Protein AF-A0A8E4IP42-F1 (afdb_monomer_lite)

InterPro domains:
  IPR057522 DNA utilization protein HofO, C-terminal domain [PF25319] (81-148)

Structure (mmCIF, N/CA/C/O backbone):
data_AF-A0A8E4IP42-F1
#
_entry.id   AF-A0A8E4IP42-F1
#
loop_
_atom_site.group_PDB
_atom_site.id
_atom_site.type_symbol
_atom_site.label_atom_id
_atom_site.label_alt_id
_atom_site.label_comp_id
_atom_site.label_asym_id
_atom_site.label_entity_id
_atom_site.label_seq_id
_atom_site.pdbx_PDB_ins_code
_atom_site.Cartn_x
_atom_site.Cartn_y
_atom_site.Cartn_z
_atom_site.occupancy
_atom_site.B_iso_or_equiv
_atom_site.auth_seq_id
_atom_site.auth_comp_id
_atom_site.auth_asym_id
_atom_site.auth_atom_id
_atom_site.pdbx_PDB_model_num
ATOM 1 N N . MET A 1 1 ? 41.359 7.178 -61.984 1.00 51.41 1 MET A N 1
ATOM 2 C CA . MET A 1 1 ? 40.743 7.474 -60.673 1.00 51.41 1 MET A CA 1
ATOM 3 C C . MET A 1 1 ? 39.698 6.417 -60.272 1.00 51.41 1 MET A C 1
ATOM 5 O O . MET A 1 1 ? 38.736 6.773 -59.618 1.00 51.41 1 MET A O 1
ATOM 9 N N . ASN A 1 2 ? 39.899 5.125 -60.607 1.00 53.94 2 ASN A N 1
ATOM 10 C CA . ASN A 1 2 ? 38.923 4.037 -60.367 1.00 53.94 2 ASN A CA 1
ATOM 11 C C . ASN A 1 2 ? 39.569 2.754 -59.786 1.00 53.94 2 ASN A C 1
ATOM 13 O O . ASN A 1 2 ? 38.955 1.694 -59.794 1.00 53.94 2 ASN A O 1
ATOM 17 N N . THR A 1 3 ? 40.804 2.820 -59.277 1.00 61.62 3 THR A N 1
ATOM 18 C CA . THR A 1 3 ? 41.552 1.634 -58.804 1.00 61.62 3 THR A CA 1
ATOM 19 C C . THR A 1 3 ? 40.900 0.956 -57.596 1.00 61.62 3 THR A C 1
ATOM 21 O O . THR A 1 3 ? 40.967 -0.261 -57.455 1.00 61.62 3 THR A O 1
ATOM 24 N N . PHE A 1 4 ? 40.196 1.724 -56.762 1.00 64.56 4 PHE A N 1
ATOM 25 C CA . PHE A 1 4 ? 39.385 1.192 -55.666 1.00 64.56 4 PHE A CA 1
ATOM 26 C C . PHE A 1 4 ? 38.174 0.389 -56.155 1.00 64.56 4 PHE A C 1
ATOM 28 O O . PHE A 1 4 ? 37.806 -0.596 -55.523 1.00 64.56 4 PHE A O 1
ATOM 35 N N . PHE A 1 5 ? 37.576 0.775 -57.285 1.00 62.59 5 PHE A N 1
ATOM 36 C CA . PHE A 1 5 ? 36.414 0.090 -57.854 1.00 62.59 5 PHE A CA 1
ATOM 37 C C . PHE A 1 5 ? 36.811 -1.260 -58.465 1.00 62.59 5 PHE A C 1
ATOM 39 O O . PHE A 1 5 ? 36.120 -2.257 -58.256 1.00 62.59 5 PHE A O 1
ATOM 46 N N . ASP A 1 6 ? 37.968 -1.316 -59.131 1.00 65.56 6 ASP A N 1
ATOM 47 C CA . ASP A 1 6 ? 38.537 -2.566 -59.648 1.00 65.56 6 ASP A CA 1
ATOM 48 C C . ASP A 1 6 ? 38.966 -3.514 -58.524 1.00 65.56 6 ASP A C 1
ATOM 50 O O . ASP A 1 6 ? 38.657 -4.704 -58.570 1.00 65.56 6 ASP A O 1
ATOM 54 N N . PHE A 1 7 ? 39.588 -2.999 -57.458 1.00 64.31 7 PHE A N 1
ATOM 55 C CA . PHE A 1 7 ? 39.927 -3.805 -56.280 1.00 64.31 7 PHE A CA 1
ATOM 56 C C . PHE A 1 7 ? 38.669 -4.342 -55.575 1.00 64.31 7 PHE A C 1
ATOM 58 O O . PHE A 1 7 ? 38.626 -5.489 -55.124 1.00 64.31 7 PHE A O 1
ATOM 65 N N . TRP A 1 8 ? 37.599 -3.544 -55.546 1.00 62.12 8 TRP A N 1
ATOM 66 C CA . TRP A 1 8 ? 36.296 -3.951 -55.025 1.00 62.12 8 TRP A CA 1
ATOM 67 C C . TRP A 1 8 ? 35.614 -5.010 -55.900 1.00 62.12 8 TRP A C 1
ATOM 69 O O . TRP A 1 8 ? 34.909 -5.870 -55.369 1.00 62.12 8 TRP A O 1
ATOM 79 N N . CYS A 1 9 ? 35.801 -4.974 -57.225 1.00 62.56 9 CYS A N 1
ATOM 80 C CA . CYS A 1 9 ? 35.327 -5.980 -58.189 1.00 62.56 9 CYS A CA 1
ATOM 81 C C . CYS A 1 9 ? 36.140 -7.274 -58.207 1.00 62.56 9 CYS A C 1
ATOM 83 O O . CYS A 1 9 ? 35.552 -8.333 -58.410 1.00 62.56 9 CYS A O 1
ATOM 85 N N . ALA A 1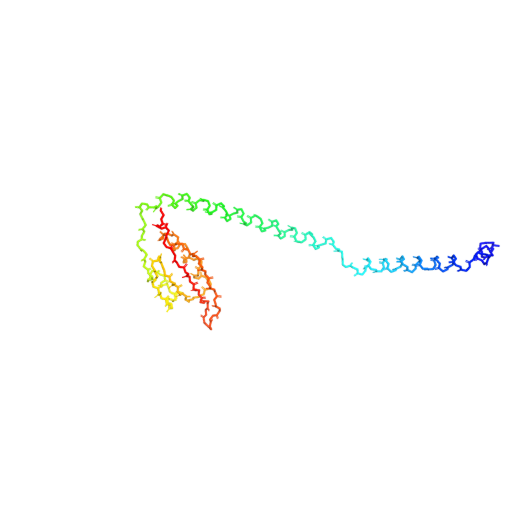 10 ? 37.434 -7.213 -57.902 1.00 66.12 10 ALA A N 1
ATOM 86 C CA . ALA A 1 10 ? 38.273 -8.392 -57.705 1.00 66.12 10 ALA A CA 1
ATOM 87 C C . ALA A 1 10 ? 38.044 -9.075 -56.339 1.00 66.12 10 ALA A C 1
ATOM 89 O O . ALA A 1 10 ? 38.333 -10.260 -56.170 1.00 66.12 10 ALA A O 1
ATOM 90 N N . THR A 1 11 ? 37.516 -8.343 -55.354 1.00 63.50 11 THR A N 1
ATOM 91 C CA . THR A 1 11 ? 37.279 -8.855 -53.999 1.00 63.50 11 THR A CA 1
ATOM 92 C C . THR A 1 11 ? 36.043 -9.761 -53.944 1.00 63.50 11 THR A C 1
ATOM 94 O O . THR A 1 11 ? 34.956 -9.401 -54.395 1.00 63.50 11 THR A O 1
ATOM 97 N N . SER A 1 12 ? 36.224 -10.955 -53.364 1.00 71.56 12 SER A N 1
ATOM 98 C CA . SER A 1 12 ? 35.259 -12.063 -53.381 1.00 71.56 12 SER A CA 1
ATOM 99 C C . SER A 1 12 ? 33.815 -11.668 -52.993 1.00 71.56 12 SER A C 1
ATOM 101 O O . SER A 1 12 ? 33.607 -10.896 -52.050 1.00 71.56 12 SER A O 1
ATOM 103 N N . PRO A 1 13 ? 32.786 -12.248 -53.646 1.00 75.19 13 PRO A N 1
ATOM 104 C CA . PRO A 1 13 ? 31.375 -11.890 -53.441 1.00 75.19 13 PRO A CA 1
ATOM 105 C C . PRO A 1 13 ? 30.888 -12.082 -51.996 1.00 75.19 13 PRO A C 1
ATOM 107 O O . PRO A 1 13 ? 29.965 -11.401 -51.554 1.00 75.19 13 PRO A O 1
ATOM 110 N N . ARG A 1 14 ? 31.543 -12.959 -51.226 1.00 76.94 14 ARG A N 1
ATOM 111 C CA . ARG A 1 14 ? 31.246 -13.190 -49.804 1.00 76.94 14 ARG A CA 1
ATOM 112 C C . ARG A 1 14 ? 31.577 -11.974 -48.938 1.00 76.94 14 ARG A C 1
ATOM 114 O O . ARG A 1 14 ? 30.813 -11.656 -48.035 1.00 76.94 14 ARG A O 1
ATOM 121 N N . LEU A 1 15 ? 32.665 -11.261 -49.236 1.00 79.75 15 LEU A N 1
ATOM 122 C CA . LEU A 1 15 ? 33.070 -10.084 -48.462 1.00 79.75 15 LEU A CA 1
ATOM 123 C C . LEU A 1 15 ? 32.079 -8.926 -48.639 1.00 79.75 15 LEU A C 1
ATOM 125 O O . LEU A 1 15 ? 31.772 -8.214 -47.688 1.00 79.75 15 LEU A O 1
ATOM 129 N N . ARG A 1 16 ? 31.517 -8.790 -49.845 1.00 80.88 16 ARG A N 1
ATOM 130 C CA . ARG A 1 16 ? 30.474 -7.802 -50.151 1.00 80.88 16 ARG A CA 1
ATOM 131 C C . ARG A 1 16 ? 29.200 -8.062 -49.358 1.00 80.88 16 ARG A C 1
ATOM 133 O O . ARG A 1 16 ? 28.640 -7.125 -48.801 1.00 80.88 16 ARG A O 1
ATOM 140 N N . LEU A 1 17 ? 28.779 -9.325 -49.271 1.00 85.31 17 LEU A N 1
ATOM 141 C CA . LEU A 1 17 ? 27.617 -9.719 -48.471 1.00 85.31 17 LEU A CA 1
ATOM 142 C C . LEU A 1 17 ? 27.839 -9.444 -46.979 1.00 85.31 17 LEU A C 1
ATOM 144 O O . LEU A 1 17 ? 26.930 -8.951 -46.319 1.00 85.31 17 LEU A O 1
ATOM 148 N N . ILE A 1 18 ? 29.048 -9.691 -46.462 1.00 87.81 18 ILE A N 1
ATOM 149 C CA . ILE A 1 18 ? 29.401 -9.391 -45.065 1.00 87.81 18 ILE A CA 1
ATOM 150 C C . ILE A 1 18 ? 29.390 -7.878 -44.809 1.00 87.81 18 ILE A C 1
ATOM 152 O O . ILE A 1 18 ? 28.775 -7.434 -43.843 1.00 87.81 18 ILE A O 1
ATOM 156 N N . CYS A 1 19 ? 30.015 -7.076 -45.679 1.00 87.56 19 CYS A N 1
ATOM 157 C CA . CYS A 1 19 ? 30.003 -5.614 -45.564 1.00 87.56 19 CYS A CA 1
ATOM 158 C C . CYS A 1 19 ? 28.581 -5.050 -45.632 1.00 87.56 19 CYS A C 1
ATOM 160 O O . CYS A 1 19 ? 28.223 -4.185 -44.837 1.00 87.56 19 CYS A O 1
ATOM 162 N N . TRP A 1 20 ? 27.766 -5.557 -46.557 1.00 92.25 20 TRP A N 1
ATOM 163 C CA . TRP A 1 20 ? 26.377 -5.140 -46.697 1.00 92.25 20 TRP A CA 1
ATOM 164 C C . TRP A 1 20 ? 25.551 -5.526 -45.465 1.00 92.25 20 TRP A C 1
ATOM 166 O O . TRP A 1 20 ? 24.848 -4.685 -44.912 1.00 92.25 20 TRP A O 1
ATOM 176 N N . GLY A 1 21 ? 25.710 -6.755 -44.965 1.00 94.12 21 GLY A N 1
ATOM 177 C CA . GLY A 1 21 ? 25.061 -7.220 -43.740 1.00 94.12 21 GLY A CA 1
ATOM 178 C C . GLY A 1 21 ? 25.447 -6.394 -42.511 1.00 94.12 21 GLY A C 1
ATOM 179 O O . GLY A 1 21 ? 24.570 -5.971 -41.765 1.00 94.12 21 GLY A O 1
ATOM 180 N N . LEU A 1 22 ? 26.737 -6.090 -42.331 1.00 93.88 22 LEU A N 1
ATOM 181 C CA . LEU A 1 22 ? 27.213 -5.211 -41.256 1.00 93.88 22 LEU A CA 1
ATOM 182 C C . LEU A 1 22 ? 26.594 -3.816 -41.343 1.00 93.88 22 LEU A C 1
ATOM 184 O O . LEU A 1 22 ? 26.188 -3.261 -40.324 1.00 93.88 22 LEU A O 1
ATOM 188 N N . TRP A 1 23 ? 26.489 -3.262 -42.551 1.00 94.44 23 TRP A N 1
ATOM 189 C CA . TRP A 1 23 ? 25.904 -1.942 -42.760 1.00 94.44 23 TRP A CA 1
ATOM 190 C C . TRP A 1 23 ? 24.404 -1.924 -42.438 1.00 94.44 23 TRP A C 1
ATOM 192 O O . TRP A 1 23 ? 23.929 -1.016 -41.758 1.00 94.44 23 TRP A O 1
ATOM 202 N N . VAL A 1 24 ? 23.671 -2.970 -42.833 1.00 94.88 24 VAL A N 1
ATOM 203 C CA . VAL A 1 24 ? 22.255 -3.150 -42.476 1.00 94.88 24 VAL A CA 1
ATOM 204 C C . VAL A 1 24 ? 22.086 -3.294 -40.961 1.00 94.88 24 VAL A C 1
ATOM 206 O O . VAL A 1 24 ? 21.239 -2.620 -40.383 1.00 94.88 24 VAL A O 1
ATOM 209 N N . ILE A 1 25 ? 22.914 -4.105 -40.294 1.00 95.00 25 ILE A N 1
ATOM 210 C CA . ILE A 1 25 ? 22.875 -4.269 -38.831 1.00 95.00 25 ILE A CA 1
ATOM 211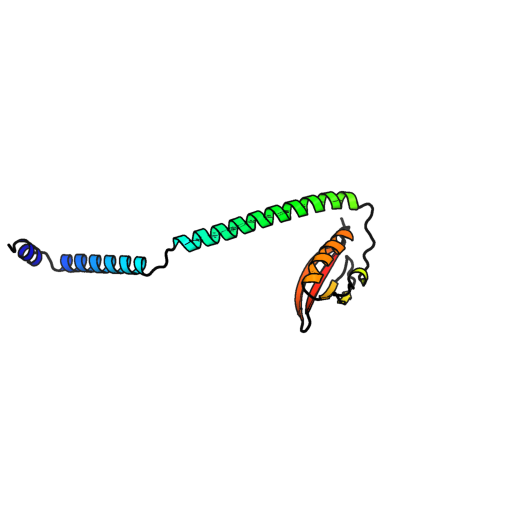 C C . ILE A 1 25 ? 23.147 -2.934 -38.128 1.00 95.00 25 ILE A C 1
ATOM 213 O O . ILE A 1 25 ? 22.429 -2.585 -37.191 1.00 95.00 25 ILE A O 1
ATOM 217 N N . ALA A 1 26 ? 24.135 -2.166 -38.593 1.00 95.00 26 ALA A N 1
ATOM 218 C CA . ALA A 1 26 ? 24.455 -0.854 -38.039 1.00 95.00 26 ALA A CA 1
ATOM 219 C C . ALA A 1 26 ? 23.281 0.128 -38.185 1.00 95.00 26 ALA A C 1
ATOM 221 O O . ALA A 1 26 ? 22.911 0.788 -37.214 1.00 95.00 26 ALA A O 1
ATOM 222 N N . LEU A 1 27 ? 22.642 0.179 -39.358 1.00 94.06 27 LEU A N 1
ATOM 223 C CA . LEU A 1 27 ? 21.456 1.010 -39.579 1.00 94.06 27 LEU A CA 1
ATOM 224 C C . LEU A 1 27 ? 20.264 0.576 -38.728 1.00 94.06 27 LEU A C 1
ATOM 226 O O . LEU A 1 27 ? 19.571 1.426 -38.173 1.00 94.06 27 LEU A O 1
ATOM 230 N N . CYS A 1 28 ? 20.031 -0.730 -38.591 1.00 92.94 28 CYS A N 1
ATOM 231 C CA . CYS A 1 28 ? 18.993 -1.258 -37.712 1.00 92.94 28 CYS A CA 1
ATOM 232 C C . CYS A 1 28 ? 19.268 -0.924 -36.240 1.00 92.94 28 CYS A C 1
ATOM 234 O O . CYS A 1 28 ? 18.340 -0.602 -35.502 1.00 92.94 28 CYS A O 1
ATOM 236 N N . GLY A 1 29 ? 20.528 -0.975 -35.804 1.00 91.00 29 GLY A N 1
ATOM 237 C CA . GLY A 1 29 ? 20.924 -0.565 -34.459 1.00 91.00 29 GLY A CA 1
ATOM 238 C C . GLY A 1 29 ? 20.668 0.923 -34.221 1.00 91.00 29 GLY A C 1
ATOM 239 O O . GLY A 1 29 ? 20.022 1.289 -33.243 1.00 91.00 29 GLY A O 1
ATOM 240 N N . LEU A 1 30 ? 21.103 1.779 -35.147 1.00 90.25 30 LEU A N 1
ATOM 241 C CA . LEU A 1 30 ? 20.902 3.227 -35.053 1.00 90.25 30 LEU A CA 1
ATOM 242 C C . LEU A 1 30 ? 19.423 3.619 -35.097 1.00 90.25 30 LEU A C 1
ATOM 244 O O . LEU A 1 30 ? 19.004 4.476 -34.325 1.00 90.25 30 LEU A O 1
ATOM 248 N N . SER A 1 31 ? 18.616 2.978 -35.945 1.00 88.19 31 SER A N 1
ATOM 249 C CA . SER A 1 31 ? 17.177 3.251 -36.005 1.00 88.19 31 SER A CA 1
ATOM 250 C C . SER A 1 31 ? 16.459 2.818 -34.730 1.00 88.19 31 SER A C 1
ATOM 252 O O . SER A 1 31 ? 15.602 3.547 -34.239 1.00 88.19 31 SER A O 1
ATOM 254 N N . ARG A 1 32 ? 16.849 1.680 -34.137 1.00 84.50 32 ARG A N 1
ATOM 255 C CA . ARG A 1 32 ? 16.355 1.243 -32.823 1.00 84.50 32 ARG A CA 1
ATOM 256 C C . ARG A 1 32 ? 16.690 2.254 -31.732 1.00 84.50 32 ARG A C 1
ATOM 258 O O . ARG A 1 32 ? 15.815 2.543 -30.929 1.00 84.50 32 ARG A O 1
ATOM 265 N N . ILE A 1 33 ? 17.908 2.795 -31.721 1.00 82.50 33 ILE A N 1
ATOM 266 C CA . ILE A 1 33 ? 18.352 3.785 -30.727 1.00 82.50 33 ILE A CA 1
ATOM 267 C C . ILE A 1 33 ? 17.627 5.125 -30.920 1.00 82.50 33 ILE A C 1
ATOM 269 O O . ILE A 1 33 ? 17.189 5.729 -29.947 1.00 82.50 33 ILE A O 1
ATOM 273 N N . ALA A 1 34 ? 17.451 5.572 -32.166 1.00 80.38 34 ALA A N 1
ATOM 274 C CA . ALA A 1 34 ? 16.765 6.825 -32.483 1.00 80.38 34 ALA A CA 1
ATOM 275 C C . ALA A 1 34 ? 15.249 6.771 -32.221 1.00 80.38 34 ALA A C 1
ATOM 277 O O . ALA A 1 34 ? 14.649 7.793 -31.897 1.00 80.38 34 ALA A O 1
ATOM 278 N N . LEU A 1 35 ? 14.629 5.594 -32.375 1.00 79.56 35 LEU A N 1
ATOM 279 C CA . LEU A 1 35 ? 13.195 5.393 -32.154 1.00 79.56 35 LEU A CA 1
ATOM 280 C C . LEU A 1 35 ? 12.870 4.919 -30.727 1.00 79.56 35 LEU A C 1
ATOM 282 O O . LEU A 1 35 ? 11.716 4.994 -30.307 1.00 79.56 35 LEU A O 1
ATOM 286 N N . SER A 1 36 ? 13.858 4.429 -29.970 1.00 68.31 36 SER A N 1
ATOM 287 C CA . SER A 1 36 ? 13.666 4.124 -28.554 1.00 68.31 36 SER A CA 1
ATOM 288 C C . SER A 1 36 ? 13.565 5.422 -27.753 1.00 68.31 36 SER A C 1
ATOM 290 O O . SER A 1 36 ? 14.449 6.272 -27.879 1.00 68.31 36 SER A O 1
ATOM 292 N N . PRO A 1 37 ? 12.538 5.590 -26.900 1.00 64.88 37 PRO A N 1
ATOM 293 C CA . PRO A 1 37 ? 12.524 6.698 -25.958 1.00 64.88 37 PRO A CA 1
ATOM 294 C C . PRO A 1 37 ? 13.775 6.608 -25.068 1.00 64.88 37 PRO A C 1
ATOM 296 O O . PRO A 1 37 ? 14.204 5.493 -24.753 1.00 64.88 37 PRO A O 1
ATOM 299 N N . PRO A 1 38 ? 14.367 7.742 -24.651 1.00 63.88 38 PRO A N 1
ATOM 300 C CA . PRO A 1 38 ? 15.545 7.739 -23.792 1.00 63.88 38 PRO A CA 1
ATOM 301 C C . PRO A 1 38 ? 15.250 6.929 -22.524 1.00 63.88 38 PRO A C 1
ATOM 303 O O . PRO A 1 38 ? 14.471 7.336 -21.661 1.00 63.88 38 PRO A O 1
ATOM 306 N N . VAL A 1 39 ? 15.862 5.745 -22.436 1.00 63.47 39 VAL A N 1
ATOM 307 C CA . VAL A 1 39 ? 15.678 4.766 -21.349 1.00 63.47 39 VAL A CA 1
ATOM 308 C C . VAL A 1 39 ? 16.172 5.292 -19.990 1.00 63.47 39 VAL A C 1
ATOM 310 O O . VAL A 1 39 ? 15.865 4.714 -18.948 1.00 63.47 39 VAL A O 1
ATOM 313 N N . GLU A 1 40 ? 16.890 6.417 -19.990 1.00 61.16 40 GLU A N 1
ATOM 314 C CA . GLU A 1 40 ? 17.378 7.129 -18.804 1.00 61.16 40 GLU A CA 1
ATOM 315 C C . GLU A 1 40 ? 16.240 7.613 -17.889 1.00 61.16 40 GLU A C 1
ATOM 317 O O . GLU A 1 40 ? 16.332 7.493 -16.669 1.00 61.16 40 GLU A O 1
ATOM 322 N N . ASN A 1 41 ? 15.093 8.016 -18.445 1.00 62.66 41 ASN A N 1
ATOM 323 C CA . ASN A 1 41 ? 14.014 8.597 -17.638 1.00 62.66 41 ASN A CA 1
ATOM 324 C C . ASN A 1 41 ? 13.268 7.574 -16.766 1.00 62.66 41 ASN A C 1
ATOM 326 O O . ASN A 1 41 ? 12.730 7.935 -15.722 1.00 62.66 41 ASN A O 1
ATOM 330 N N . GLY A 1 42 ? 13.210 6.302 -17.172 1.00 67.00 42 GLY A N 1
ATOM 331 C CA . GLY A 1 42 ? 12.435 5.280 -16.458 1.00 67.00 42 GLY A CA 1
ATOM 332 C C . GLY A 1 42 ? 13.073 4.873 -15.130 1.00 67.00 42 GLY A C 1
ATOM 333 O O . GLY A 1 42 ? 12.387 4.793 -14.111 1.00 67.00 42 GLY A O 1
ATOM 334 N N . ARG A 1 43 ? 14.395 4.665 -15.128 1.00 67.00 43 ARG A N 1
ATOM 335 C CA . ARG A 1 43 ? 15.149 4.284 -13.922 1.00 67.00 43 ARG A CA 1
ATOM 336 C C . ARG A 1 43 ? 15.235 5.439 -12.930 1.00 67.00 43 ARG A C 1
ATOM 338 O O . ARG A 1 43 ? 15.070 5.218 -11.733 1.00 67.00 43 ARG A O 1
ATOM 345 N N . ASP A 1 44 ? 15.401 6.659 -13.430 1.00 73.88 44 ASP A N 1
ATOM 346 C CA . ASP A 1 44 ? 15.441 7.861 -12.599 1.00 73.88 44 ASP A CA 1
ATOM 347 C C . ASP A 1 44 ? 14.062 8.225 -12.038 1.00 73.88 44 ASP A C 1
ATOM 349 O O . ASP A 1 44 ? 13.945 8.648 -10.889 1.00 73.88 44 ASP A O 1
ATOM 353 N N . ALA A 1 45 ? 12.985 8.016 -12.800 1.00 79.56 45 ALA A N 1
ATOM 354 C CA . ALA A 1 45 ? 11.629 8.183 -12.284 1.00 79.56 45 ALA A CA 1
ATOM 355 C C . ALA A 1 45 ? 11.307 7.139 -11.204 1.00 79.56 45 ALA A C 1
ATOM 357 O O . ALA A 1 45 ? 10.788 7.485 -10.143 1.00 79.56 45 ALA A O 1
ATOM 358 N N . GLN A 1 46 ? 11.657 5.870 -11.431 1.00 80.31 46 GLN A N 1
ATOM 359 C CA . GLN A 1 46 ? 11.442 4.802 -10.452 1.00 80.31 46 GLN A CA 1
ATOM 360 C C . GLN A 1 46 ? 12.257 5.013 -9.174 1.00 80.31 46 GLN A C 1
ATOM 362 O O . GLN A 1 46 ? 11.727 4.816 -8.078 1.00 80.31 46 GLN A O 1
ATOM 367 N N . SER A 1 47 ? 13.513 5.452 -9.294 1.00 80.25 47 SER A N 1
ATOM 368 C CA . SER A 1 47 ? 14.373 5.722 -8.141 1.00 80.25 47 SER A CA 1
ATOM 369 C C . SER A 1 47 ? 13.867 6.908 -7.315 1.00 80.25 47 SER A C 1
ATOM 371 O O . SER A 1 47 ? 13.854 6.821 -6.088 1.00 80.25 47 SER A O 1
ATOM 373 N N . ARG A 1 48 ? 13.341 7.966 -7.951 1.00 82.12 48 ARG A N 1
ATOM 374 C CA . ARG A 1 48 ? 12.676 9.087 -7.257 1.00 82.12 48 ARG A CA 1
ATOM 375 C C . ARG A 1 48 ? 11.451 8.632 -6.469 1.00 82.12 48 ARG A C 1
ATOM 377 O O . ARG A 1 48 ? 11.285 9.032 -5.318 1.00 82.12 48 ARG A O 1
ATOM 384 N N . LEU A 1 49 ? 10.619 7.772 -7.059 1.00 84.75 49 LEU A N 1
ATOM 385 C CA . LEU A 1 49 ? 9.453 7.205 -6.374 1.00 84.75 49 LEU A CA 1
ATOM 386 C C . LEU A 1 49 ? 9.871 6.339 -5.179 1.00 84.75 49 LEU A C 1
ATOM 388 O O . LEU A 1 49 ? 9.290 6.462 -4.102 1.00 84.75 49 LEU A O 1
ATOM 392 N N . HIS A 1 50 ? 10.913 5.518 -5.337 1.00 84.81 50 HIS A N 1
ATOM 393 C CA . HIS A 1 50 ? 11.450 4.700 -4.247 1.00 84.81 50 HIS A CA 1
ATOM 394 C C . HIS A 1 50 ? 12.002 5.560 -3.108 1.00 84.81 50 HIS A C 1
ATOM 396 O O . HIS A 1 50 ? 11.715 5.300 -1.942 1.00 84.81 50 HIS A O 1
ATOM 402 N N . GLN A 1 51 ? 12.755 6.614 -3.423 1.00 85.56 51 GLN A N 1
ATOM 403 C CA . GLN A 1 51 ? 13.289 7.529 -2.415 1.00 85.56 51 GLN A CA 1
ATOM 404 C C . GLN A 1 51 ? 12.174 8.262 -1.662 1.00 85.56 51 GLN A C 1
ATOM 406 O O . GLN A 1 51 ? 12.220 8.336 -0.434 1.00 85.56 51 GLN A O 1
ATOM 411 N N . ALA A 1 52 ? 11.149 8.748 -2.368 1.00 86.69 52 ALA A N 1
ATOM 412 C CA . ALA A 1 52 ? 9.990 9.378 -1.742 1.00 86.69 52 ALA A CA 1
ATOM 413 C C . ALA A 1 52 ? 9.257 8.409 -0.800 1.00 86.69 52 ALA A C 1
ATOM 415 O O . ALA A 1 52 ? 8.923 8.774 0.328 1.00 86.69 52 ALA A O 1
ATOM 416 N N . ASN A 1 53 ? 9.081 7.156 -1.225 1.00 90.00 53 ASN A N 1
ATOM 417 C CA . ASN A 1 53 ? 8.453 6.119 -0.416 1.00 90.00 53 ASN A CA 1
ATOM 418 C C . ASN A 1 53 ? 9.273 5.803 0.849 1.00 90.00 53 ASN A C 1
ATOM 420 O O . ASN A 1 53 ? 8.719 5.762 1.943 1.00 90.00 53 ASN A O 1
ATOM 424 N N . LEU A 1 54 ? 10.601 5.679 0.742 1.00 88.31 54 LEU A N 1
ATOM 425 C CA . LEU A 1 54 ? 11.480 5.442 1.897 1.00 88.31 54 LEU A CA 1
ATOM 426 C C . LEU A 1 54 ? 11.410 6.569 2.938 1.00 88.31 54 LEU A C 1
ATOM 428 O O . LEU A 1 54 ? 11.448 6.306 4.141 1.00 88.31 54 LEU A O 1
ATOM 432 N N . LEU A 1 55 ? 11.300 7.824 2.496 1.00 86.81 55 LEU A N 1
ATOM 433 C CA . LEU A 1 55 ? 11.133 8.960 3.404 1.00 86.81 55 LEU A CA 1
ATOM 434 C C . LEU A 1 55 ? 9.780 8.913 4.123 1.00 86.81 55 LEU A C 1
ATOM 436 O O . LEU A 1 55 ? 9.726 9.145 5.331 1.00 86.81 55 LEU A O 1
ATOM 440 N N . GLN A 1 56 ? 8.706 8.563 3.410 1.00 86.50 56 GLN A N 1
ATOM 441 C CA . GLN A 1 56 ? 7.384 8.363 4.010 1.00 86.50 56 GLN A CA 1
ATOM 442 C C . GLN A 1 56 ? 7.414 7.242 5.058 1.00 86.50 56 GLN A C 1
ATOM 444 O O . GLN A 1 56 ? 6.944 7.449 6.177 1.00 86.50 56 GLN A O 1
ATOM 449 N N . TRP A 1 57 ? 8.055 6.109 4.755 1.00 85.38 57 TRP A N 1
ATOM 450 C CA . TRP A 1 57 ? 8.213 5.001 5.701 1.00 85.38 57 TRP A CA 1
ATOM 451 C C . TRP A 1 57 ? 8.972 5.395 6.965 1.00 85.38 57 TRP A C 1
ATOM 453 O O . TRP A 1 57 ? 8.548 5.036 8.059 1.00 85.38 57 TRP A O 1
ATOM 463 N N . ARG A 1 58 ? 10.056 6.173 6.857 1.00 83.56 58 ARG A N 1
ATOM 464 C CA . ARG A 1 58 ? 10.790 6.650 8.044 1.00 83.56 58 ARG A CA 1
ATOM 465 C C . ARG A 1 58 ? 9.919 7.508 8.955 1.00 83.56 58 ARG A C 1
ATOM 467 O O . ARG A 1 58 ? 9.981 7.357 10.172 1.00 83.56 58 ARG A O 1
ATOM 474 N N . THR A 1 59 ? 9.110 8.392 8.376 1.00 84.19 59 THR A N 1
ATOM 475 C CA . THR A 1 59 ? 8.183 9.230 9.145 1.00 84.19 59 THR A CA 1
ATOM 476 C C . THR A 1 59 ? 7.146 8.371 9.864 1.00 84.19 59 THR A C 1
ATOM 478 O O . THR A 1 59 ? 6.918 8.573 11.054 1.00 84.19 59 THR A O 1
ATOM 481 N N . LEU A 1 60 ? 6.584 7.366 9.183 1.00 84.19 60 LEU A N 1
ATOM 482 C CA . LEU A 1 60 ? 5.636 6.427 9.786 1.00 84.19 60 LEU A CA 1
ATOM 483 C C . LEU A 1 60 ? 6.274 5.605 10.912 1.00 84.19 60 LEU A C 1
ATOM 485 O O . LEU A 1 60 ? 5.690 5.509 11.986 1.00 84.19 60 LEU A O 1
ATOM 489 N N . HIS A 1 61 ? 7.491 5.088 10.721 1.00 79.56 61 HIS A N 1
ATOM 490 C CA . HIS A 1 61 ? 8.211 4.348 11.762 1.00 79.56 61 HIS A CA 1
ATOM 491 C C . HIS A 1 61 ? 8.528 5.203 12.991 1.00 79.56 61 HIS A C 1
ATOM 493 O O . HIS A 1 61 ? 8.446 4.703 14.107 1.00 79.56 61 HIS A O 1
ATOM 499 N N . LYS A 1 62 ? 8.849 6.490 12.815 1.00 79.50 62 LYS A N 1
ATOM 500 C CA . LYS A 1 62 ? 9.068 7.403 13.946 1.00 79.50 62 LYS A CA 1
ATOM 501 C C . LYS A 1 62 ? 7.793 7.588 14.772 1.00 79.50 62 LYS A C 1
ATOM 503 O O . LYS A 1 62 ? 7.856 7.570 15.995 1.00 79.50 62 LYS A O 1
ATOM 508 N N . ILE A 1 63 ? 6.651 7.749 14.100 1.00 79.81 63 ILE A N 1
ATOM 509 C CA . ILE A 1 63 ? 5.347 7.884 14.762 1.00 79.81 63 ILE A CA 1
ATOM 510 C C . ILE A 1 63 ? 4.969 6.568 15.454 1.00 79.81 63 ILE A C 1
ATOM 512 O O . ILE A 1 63 ? 4.535 6.590 16.603 1.00 79.81 63 ILE A O 1
ATOM 516 N N . ALA A 1 64 ? 5.185 5.429 14.792 1.00 72.00 64 ALA A N 1
ATOM 517 C CA . ALA A 1 64 ? 4.934 4.108 15.359 1.00 72.00 64 ALA A CA 1
ATOM 518 C C . ALA A 1 64 ? 5.799 3.842 16.601 1.00 72.00 64 ALA A C 1
ATOM 520 O O . ALA A 1 64 ? 5.263 3.413 17.613 1.00 72.00 64 ALA A O 1
ATOM 521 N N . GLY A 1 65 ? 7.094 4.177 16.563 1.00 71.69 65 GLY A N 1
ATOM 522 C CA . GLY A 1 65 ? 7.992 4.037 17.714 1.00 71.69 65 GLY A CA 1
ATOM 523 C C . GLY A 1 65 ? 7.538 4.866 18.918 1.00 71.69 65 GLY A C 1
ATOM 524 O O . GLY A 1 65 ? 7.442 4.335 20.017 1.00 71.69 65 GLY A O 1
ATOM 525 N N . SER A 1 66 ? 7.148 6.130 18.705 1.00 67.31 66 SER A N 1
ATOM 526 C CA . SER A 1 66 ? 6.585 6.951 19.790 1.00 67.31 66 SER A CA 1
ATOM 527 C C . SER A 1 66 ? 5.245 6.425 20.311 1.00 67.31 66 SER A C 1
ATOM 529 O O . SER A 1 66 ? 4.952 6.539 21.495 1.00 67.31 66 SER A O 1
ATOM 531 N N . ALA A 1 67 ? 4.417 5.840 19.442 1.00 62.19 67 ALA A N 1
ATOM 532 C CA . ALA A 1 67 ? 3.153 5.246 19.860 1.00 62.19 67 ALA A CA 1
ATOM 533 C C . ALA A 1 67 ? 3.375 3.992 20.719 1.00 62.19 67 ALA A C 1
ATOM 535 O O . ALA A 1 67 ? 2.619 3.778 21.661 1.00 62.19 67 ALA A O 1
ATOM 536 N N . ASP A 1 68 ? 4.412 3.203 20.429 1.00 60.22 68 ASP A N 1
ATOM 537 C CA . ASP A 1 68 ? 4.777 2.013 21.205 1.00 60.22 68 ASP A CA 1
ATOM 538 C C . ASP A 1 68 ? 5.281 2.387 22.610 1.00 60.22 68 ASP A C 1
ATOM 540 O O . ASP A 1 68 ? 4.839 1.815 23.605 1.00 60.22 68 ASP A O 1
ATOM 544 N N . GLU A 1 69 ? 6.118 3.426 22.720 1.00 60.41 69 GLU A N 1
ATOM 545 C CA . GLU A 1 69 ? 6.568 3.949 24.019 1.00 60.41 69 GLU A CA 1
ATOM 546 C C . GLU A 1 69 ? 5.404 4.516 24.849 1.00 60.41 69 GLU A C 1
ATOM 548 O O . GLU A 1 69 ? 5.293 4.227 26.041 1.00 60.41 69 GLU A O 1
ATOM 553 N N . GLN A 1 70 ? 4.479 5.263 24.231 1.00 58.94 70 GLN A N 1
ATOM 554 C CA . GLN A 1 70 ? 3.263 5.725 24.912 1.00 58.94 70 GLN A CA 1
ATOM 555 C C . GLN A 1 70 ? 2.321 4.576 25.308 1.00 58.94 70 GLN A C 1
ATOM 557 O O . GLN A 1 70 ? 1.612 4.686 26.313 1.00 58.94 70 GLN A O 1
ATOM 562 N N . ARG A 1 71 ? 2.298 3.481 24.538 1.00 55.53 71 ARG A N 1
ATOM 563 C CA . ARG A 1 71 ? 1.474 2.296 24.814 1.00 55.53 71 ARG A CA 1
ATOM 564 C C . ARG A 1 71 ? 1.957 1.556 26.058 1.00 55.53 71 ARG A C 1
ATOM 566 O O . ARG A 1 71 ? 1.122 1.213 26.886 1.00 55.53 71 ARG A O 1
ATOM 573 N N . LEU A 1 72 ? 3.271 1.399 26.231 1.00 58.47 72 LEU A N 1
ATOM 574 C CA . LEU A 1 72 ? 3.863 0.795 27.436 1.00 58.47 72 LEU A CA 1
ATOM 575 C C . LEU A 1 72 ? 3.539 1.581 28.718 1.00 58.47 72 LEU A C 1
ATOM 577 O O . LEU A 1 72 ? 3.468 0.998 29.793 1.00 58.47 72 LEU A O 1
ATOM 581 N N . VAL A 1 73 ? 3.314 2.894 28.614 1.00 56.50 73 VAL A N 1
ATOM 582 C CA . VAL A 1 73 ? 2.935 3.755 29.752 1.00 56.50 73 VAL A CA 1
ATOM 583 C C . VAL A 1 73 ? 1.421 3.749 30.007 1.00 56.50 73 VAL A C 1
ATOM 585 O O . VAL A 1 73 ? 0.982 4.004 31.124 1.00 56.50 73 VAL A O 1
ATOM 588 N N . SER A 1 74 ? 0.614 3.452 28.984 1.00 53.50 74 SER A N 1
ATOM 589 C CA . SER A 1 74 ? -0.856 3.494 29.043 1.00 53.50 74 SER A CA 1
ATOM 590 C C . SER A 1 74 ? -1.500 2.153 29.430 1.00 53.50 74 SER A C 1
ATOM 592 O O . SER A 1 74 ? -2.724 2.079 29.523 1.00 53.50 74 SER A O 1
ATOM 594 N N . ASP A 1 75 ? -0.699 1.108 29.668 1.00 55.25 75 ASP A N 1
ATOM 595 C CA . ASP A 1 75 ? -1.176 -0.225 30.066 1.00 55.25 75 ASP A CA 1
ATOM 596 C C . ASP A 1 75 ? -1.941 -0.220 31.404 1.00 55.25 75 ASP A C 1
ATOM 598 O O . ASP A 1 75 ? -2.875 -0.987 31.611 1.00 55.25 75 ASP A O 1
ATOM 602 N N . ASP A 1 76 ? -1.633 0.748 32.268 1.00 53.38 76 ASP A N 1
ATOM 603 C CA . ASP A 1 76 ? -2.214 0.877 33.608 1.00 53.38 76 ASP A CA 1
ATOM 604 C C . ASP A 1 76 ? -3.606 1.560 33.620 1.00 53.38 76 ASP A C 1
ATOM 606 O O . ASP A 1 76 ? -4.226 1.708 34.673 1.00 53.38 76 ASP A O 1
ATOM 610 N N . ASN A 1 77 ? -4.122 2.021 32.466 1.00 50.78 77 ASN A N 1
ATOM 611 C CA . ASN A 1 77 ? -5.381 2.784 32.386 1.00 50.78 77 ASN A CA 1
ATOM 612 C C . ASN A 1 77 ? -6.173 2.538 31.086 1.00 50.78 77 ASN A C 1
ATOM 614 O O . ASN A 1 77 ? -6.680 3.469 30.452 1.00 50.78 77 ASN A O 1
ATOM 618 N N . ALA A 1 78 ? -6.252 1.279 30.652 1.00 58.50 78 ALA A N 1
ATO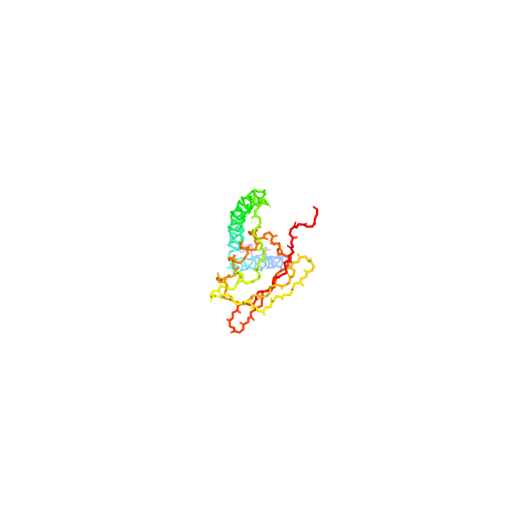M 619 C CA . ALA A 1 78 ? -6.992 0.904 29.453 1.00 58.50 78 ALA A CA 1
ATOM 620 C C . ALA A 1 78 ? -8.494 1.202 29.610 1.00 58.50 78 ALA A C 1
ATOM 622 O O . ALA A 1 78 ? -9.185 0.601 30.438 1.00 58.50 78 ALA A O 1
ATOM 623 N N . LEU A 1 79 ? -9.023 2.121 28.792 1.00 59.31 79 LEU A N 1
ATOM 624 C CA . LEU A 1 79 ? -10.466 2.346 28.728 1.00 59.31 79 LEU A CA 1
ATOM 625 C C . LEU A 1 79 ? -11.169 1.062 28.253 1.00 59.31 79 LEU A C 1
ATOM 627 O O . LEU A 1 79 ? -10.723 0.446 27.280 1.00 59.31 79 LEU A O 1
ATOM 631 N N . PRO A 1 80 ? -12.292 0.667 28.881 1.00 65.81 80 PRO A N 1
ATOM 632 C CA . PRO A 1 80 ? -13.032 -0.512 28.460 1.00 65.81 80 PRO A CA 1
ATOM 633 C C . PRO A 1 80 ? -13.541 -0.337 27.025 1.00 65.81 80 PRO A C 1
ATOM 635 O O . PRO A 1 80 ? -14.135 0.682 26.671 1.00 65.81 80 PRO A O 1
ATOM 638 N N . PHE A 1 81 ? -13.312 -1.348 26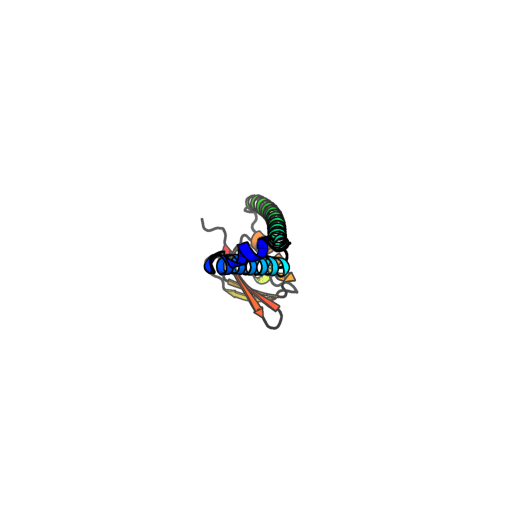.187 1.00 64.19 81 PHE A N 1
ATOM 639 C CA . PHE A 1 81 ? -13.791 -1.354 24.810 1.00 64.19 81 PHE A CA 1
ATOM 640 C C . PHE A 1 81 ? -15.322 -1.428 24.755 1.00 64.19 81 PHE A C 1
ATOM 642 O O . PHE A 1 81 ? -15.917 -2.373 25.275 1.00 64.19 81 PHE A O 1
ATOM 649 N N . SER A 1 82 ? -15.946 -0.470 24.068 1.00 66.44 82 SER A N 1
ATOM 650 C CA . SER A 1 82 ? -17.370 -0.489 23.736 1.00 66.44 82 SER A CA 1
ATOM 651 C C . SER A 1 82 ? -17.552 -0.358 22.218 1.00 66.44 82 SER A C 1
ATOM 653 O O . SER A 1 82 ? -17.060 0.608 21.633 1.00 66.44 82 SER A O 1
ATOM 655 N N . PRO A 1 83 ? -18.274 -1.281 21.552 1.00 63.38 83 PRO A N 1
ATOM 656 C CA . PRO A 1 83 ? -18.495 -1.230 20.104 1.00 63.38 83 PRO A CA 1
ATOM 657 C C . PRO A 1 83 ? -19.343 -0.020 19.674 1.00 63.38 83 PRO A C 1
ATOM 659 O O . PRO A 1 83 ? -19.295 0.387 18.515 1.00 63.38 83 PRO A O 1
ATOM 662 N N . PHE A 1 84 ? -20.098 0.579 20.601 1.00 61.47 84 PHE A N 1
ATOM 663 C CA . PHE A 1 84 ? -20.925 1.757 20.336 1.00 61.47 84 PHE A CA 1
ATOM 664 C 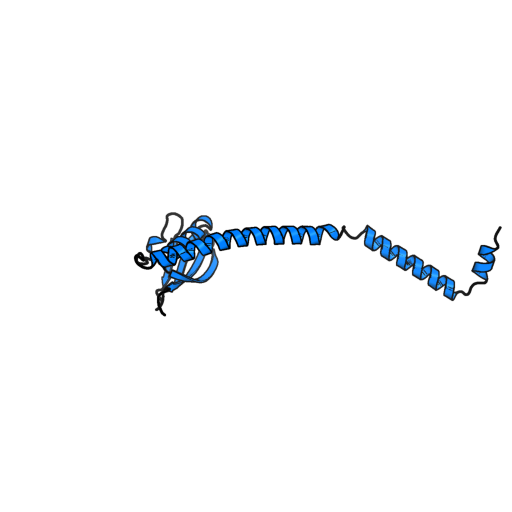C . PHE A 1 84 ? -20.104 3.049 20.219 1.00 61.47 84 PHE A C 1
ATOM 666 O O . PHE A 1 84 ? -20.536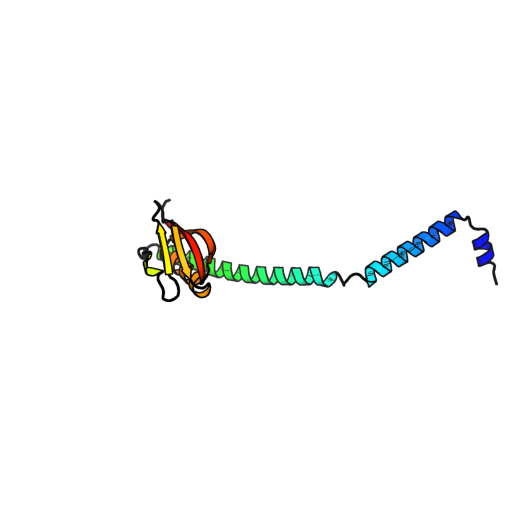 3.993 19.564 1.00 61.47 84 PHE A O 1
ATOM 673 N N . ASP A 1 85 ? -18.892 3.084 20.780 1.00 66.50 85 ASP A N 1
ATOM 674 C CA . ASP A 1 85 ? -18.020 4.266 20.718 1.00 66.50 85 ASP A CA 1
ATOM 675 C C . ASP A 1 85 ? -17.581 4.603 19.282 1.00 66.50 85 ASP A C 1
ATOM 677 O O . ASP A 1 85 ? -17.185 5.734 18.995 1.00 66.50 85 ASP A O 1
ATOM 681 N N . PHE A 1 86 ? -17.671 3.626 18.376 1.00 67.75 86 PHE A N 1
ATOM 682 C CA . PHE A 1 86 ? -17.311 3.754 16.964 1.00 67.75 86 PHE A CA 1
ATOM 683 C C . PHE A 1 86 ? -18.482 4.214 16.086 1.00 67.75 86 PHE A C 1
ATOM 685 O O . PHE A 1 86 ? -18.299 4.450 14.891 1.00 67.75 86 PHE A O 1
ATOM 692 N N . GLN A 1 87 ? -19.680 4.372 16.660 1.00 62.69 87 GLN A N 1
ATOM 693 C CA . GLN A 1 87 ? -20.831 4.947 15.974 1.00 62.69 87 GLN A CA 1
ATOM 694 C C . GLN A 1 87 ? -20.735 6.482 16.001 1.00 62.69 87 GLN A C 1
ATOM 696 O O . GLN A 1 87 ? -21.365 7.159 16.811 1.00 62.69 87 GLN A O 1
ATOM 701 N N . GLN A 1 88 ? -19.895 7.040 15.127 1.00 63.81 88 GLN A N 1
ATOM 702 C CA . GLN A 1 88 ? -19.771 8.488 14.921 1.00 63.81 88 GLN A CA 1
ATOM 703 C C . GLN A 1 88 ? -20.683 8.959 13.777 1.00 63.81 88 GLN A C 1
ATOM 705 O O . GLN A 1 88 ? -21.155 8.155 12.982 1.00 63.81 88 GLN A O 1
ATOM 710 N N . ALA A 1 89 ? -20.936 10.269 13.671 1.00 55.53 89 ALA A N 1
ATOM 711 C CA . ALA A 1 89 ? -21.892 10.849 12.711 1.00 55.53 89 ALA A CA 1
ATOM 712 C C . ALA A 1 89 ? -21.668 10.441 11.236 1.00 55.53 89 ALA A C 1
ATOM 714 O O . ALA A 1 89 ? -22.602 10.482 10.441 1.00 55.53 89 ALA A O 1
ATOM 715 N N . GLU A 1 90 ? -20.451 10.022 10.881 1.00 61.25 90 GLU A N 1
ATOM 716 C CA . GLU A 1 90 ? -20.072 9.574 9.537 1.00 61.25 90 GLU A CA 1
ATOM 717 C C . GLU A 1 90 ? -19.879 8.049 9.435 1.00 61.25 90 GLU A C 1
ATOM 719 O O . GLU A 1 90 ? -19.665 7.536 8.341 1.00 61.25 90 GLU A O 1
ATOM 724 N N . MET A 1 91 ? -19.956 7.300 10.540 1.00 66.25 91 MET A N 1
ATOM 725 C CA . MET A 1 91 ? -19.595 5.883 10.591 1.00 66.25 91 MET A CA 1
ATOM 726 C C . MET A 1 91 ? -20.665 5.051 11.297 1.00 66.25 91 MET A C 1
ATOM 728 O O . MET A 1 91 ? -20.937 5.200 12.486 1.00 66.25 91 MET A O 1
ATOM 732 N N . GLN A 1 92 ? -21.292 4.159 10.540 1.00 73.88 92 GLN A N 1
ATOM 733 C CA . GLN A 1 92 ? -22.367 3.299 11.002 1.00 73.88 92 GLN A CA 1
ATOM 734 C C . GLN A 1 92 ? -21.825 1.915 11.355 1.00 73.88 92 GLN A C 1
ATOM 736 O O . GLN A 1 92 ? -21.217 1.244 10.523 1.00 73.88 92 GLN A O 1
ATOM 741 N N . LEU A 1 93 ? -22.094 1.458 12.575 1.00 74.69 93 LEU A N 1
ATOM 742 C CA . LEU A 1 93 ? -21.852 0.075 12.969 1.00 74.69 93 LEU A CA 1
ATOM 743 C C . LEU A 1 93 ? -22.832 -0.847 12.228 1.00 74.69 93 LEU A C 1
ATOM 745 O O . LEU A 1 93 ? -24.042 -0.736 12.412 1.00 74.69 93 LEU A O 1
ATOM 749 N N . VAL A 1 94 ? -22.311 -1.727 11.370 1.00 73.31 94 VAL A N 1
ATOM 750 C CA . VAL A 1 94 ? -23.106 -2.672 10.565 1.00 73.31 94 VAL A CA 1
ATOM 751 C C . VAL A 1 94 ? -23.306 -3.980 11.313 1.00 73.31 94 VAL A C 1
ATOM 753 O O . VAL A 1 94 ? -24.426 -4.477 11.398 1.00 73.31 94 VAL A O 1
ATOM 756 N N . SER A 1 95 ? -22.232 -4.540 11.867 1.00 69.38 95 SER A N 1
ATOM 757 C CA . SER A 1 95 ? -22.305 -5.765 12.656 1.00 69.38 95 SER A CA 1
ATOM 758 C C . SER A 1 95 ? -21.196 -5.817 13.691 1.00 69.38 95 SER A C 1
ATOM 760 O O . SER A 1 95 ? -20.061 -5.424 13.437 1.00 69.38 95 SER A O 1
ATOM 762 N N . TRP A 1 96 ? -21.542 -6.331 14.865 1.00 75.31 96 TRP A N 1
ATOM 763 C CA . TRP A 1 96 ? -20.597 -6.671 15.914 1.00 75.31 96 TRP A CA 1
ATOM 764 C C . TRP A 1 96 ? -20.824 -8.126 16.303 1.00 75.31 96 TRP A C 1
ATOM 766 O O . TRP A 1 96 ? -21.909 -8.473 16.777 1.00 75.31 96 TRP A O 1
ATOM 776 N N . GLN A 1 97 ? -19.820 -8.971 16.086 1.00 70.31 97 GLN A N 1
ATOM 777 C CA . GLN A 1 97 ? -19.854 -10.371 16.481 1.00 70.31 97 GLN A CA 1
ATOM 778 C C . GLN A 1 97 ? -18.727 -10.636 17.485 1.00 70.31 97 GLN A C 1
ATOM 780 O O . GLN A 1 97 ? -17.569 -10.734 17.086 1.00 70.31 97 GLN A O 1
ATOM 785 N N . PRO A 1 98 ? -19.030 -10.730 18.793 1.00 64.88 98 PRO A N 1
ATOM 786 C CA . PRO A 1 98 ? -18.009 -10.990 19.798 1.00 64.88 98 PRO A CA 1
ATOM 787 C C . PRO A 1 98 ? -17.419 -12.393 19.594 1.00 64.88 98 PRO A C 1
ATOM 789 O O . PRO A 1 98 ? -18.154 -13.374 19.491 1.00 64.88 98 PRO A O 1
ATOM 792 N N . SER A 1 99 ? -16.091 -12.483 19.548 1.00 63.81 99 SER A N 1
ATOM 793 C CA . SER A 1 99 ? -15.324 -13.736 19.575 1.00 63.81 99 SER A CA 1
ATOM 794 C C . SER A 1 99 ? -14.541 -13.809 20.887 1.00 63.81 99 SER A C 1
ATOM 796 O O . SER A 1 99 ? -14.416 -12.793 21.574 1.00 63.81 99 SER A O 1
ATOM 798 N N . ALA A 1 100 ? -14.023 -14.993 21.225 1.00 54.06 100 ALA A N 1
ATOM 799 C CA . ALA A 1 100 ? -13.345 -15.290 22.491 1.00 54.06 100 ALA A CA 1
ATOM 800 C C . ALA A 1 100 ? -12.258 -14.264 22.864 1.00 54.06 100 ALA A C 1
ATOM 802 O O . ALA A 1 100 ? -12.106 -13.951 24.040 1.00 54.06 100 ALA A O 1
ATOM 803 N N . GLU A 1 101 ? -11.586 -13.681 21.868 1.00 60.31 101 GLU A N 1
ATOM 804 C CA . GLU A 1 101 ? -10.477 -12.744 22.073 1.00 60.31 101 GLU A CA 1
ATOM 805 C C . GLU A 1 101 ? -10.765 -11.309 21.609 1.00 60.31 101 GLU A C 1
ATOM 807 O O . GLU A 1 101 ? -9.917 -10.451 21.787 1.00 60.31 101 GLU A O 1
ATOM 812 N N . GLY A 1 102 ? -11.931 -10.972 21.047 1.00 62.22 102 GLY A N 1
ATOM 813 C CA . GLY A 1 102 ? -12.157 -9.591 20.579 1.00 62.22 102 GLY A CA 1
ATOM 814 C C . GLY A 1 102 ? -13.102 -9.402 19.400 1.00 62.22 102 GLY A C 1
ATOM 815 O O . GLY A 1 102 ? -13.570 -8.294 19.208 1.00 62.22 102 GLY A O 1
ATOM 816 N N . GLY A 1 103 ? -13.479 -10.451 18.674 1.00 75.81 103 GLY A N 1
ATOM 817 C CA . GLY A 1 103 ? -14.604 -10.405 17.730 1.00 75.81 103 GLY A CA 1
ATOM 818 C C . GLY A 1 103 ? -14.394 -9.659 16.414 1.00 75.81 103 GLY A C 1
ATOM 819 O O . GLY A 1 103 ? -13.373 -9.033 16.158 1.00 75.81 103 GLY A O 1
ATOM 820 N N . GLU A 1 104 ? -15.397 -9.761 15.549 1.00 77.19 104 GLU A N 1
ATOM 821 C CA . GLU A 1 104 ? -15.456 -9.104 14.247 1.00 77.19 104 GLU A CA 1
ATOM 822 C C . GLU A 1 104 ? -16.338 -7.849 14.333 1.00 77.19 104 GLU A C 1
ATOM 824 O O . GLU A 1 104 ? -17.500 -7.904 14.749 1.00 77.19 104 GLU A O 1
ATOM 829 N N . LEU A 1 105 ? -15.780 -6.706 13.937 1.00 77.06 105 LEU A N 1
ATOM 830 C CA . LEU A 1 105 ? -16.424 -5.398 13.899 1.00 77.06 105 LEU A CA 1
ATOM 831 C C . LEU A 1 105 ? -16.544 -4.930 12.446 1.00 77.06 105 LEU A C 1
ATOM 833 O O . LEU A 1 105 ? -15.548 -4.559 11.830 1.00 77.06 105 LEU A O 1
ATOM 837 N N . ALA A 1 106 ? -17.759 -4.888 11.904 1.00 77.56 106 ALA A N 1
ATOM 838 C CA . ALA A 1 106 ? -18.019 -4.302 10.595 1.00 77.56 106 ALA A CA 1
ATOM 839 C C . ALA A 1 106 ? -18.595 -2.891 10.737 1.00 77.56 106 ALA A C 1
ATOM 841 O O . ALA A 1 106 ? -19.659 -2.688 11.326 1.00 77.56 106 ALA A O 1
ATOM 842 N N . LEU A 1 107 ? -17.909 -1.916 10.153 1.00 76.19 107 LEU A N 1
ATOM 843 C CA . LEU A 1 107 ? -18.299 -0.514 10.104 1.00 76.19 107 LEU A CA 1
ATOM 844 C C . LEU A 1 107 ? -18.534 -0.105 8.647 1.00 76.19 107 LEU A C 1
ATOM 846 O O . LEU A 1 107 ? -17.861 -0.581 7.738 1.00 76.19 107 LEU A O 1
ATOM 850 N N . LYS A 1 108 ? -19.468 0.808 8.409 1.00 75.88 108 LYS A N 1
ATOM 851 C CA . LYS A 1 108 ? -19.737 1.401 7.097 1.00 75.88 108 LYS A CA 1
ATOM 852 C C . LYS A 1 108 ? -19.622 2.910 7.196 1.00 75.88 108 LYS A C 1
ATOM 854 O O . LYS A 1 108 ? -20.252 3.520 8.052 1.00 75.88 108 LYS A O 1
ATOM 859 N N . GLY A 1 109 ? -18.839 3.516 6.318 1.00 78.06 109 GLY A N 1
ATOM 860 C CA . GLY A 1 109 ? -18.655 4.962 6.307 1.00 78.06 109 GLY A CA 1
ATOM 861 C C . GLY A 1 109 ? -17.783 5.441 5.148 1.00 78.06 109 GLY A C 1
ATOM 862 O O . GLY A 1 109 ? -17.272 4.634 4.369 1.00 78.06 109 GLY A O 1
ATOM 863 N N . PRO A 1 110 ? -17.606 6.760 4.993 1.00 75.56 110 PRO A N 1
ATOM 864 C CA . PRO A 1 110 ? -16.642 7.314 4.060 1.00 75.56 110 PRO A CA 1
ATOM 865 C C . PRO A 1 110 ? -15.214 7.012 4.540 1.00 75.56 110 PRO A C 1
ATOM 867 O O . PRO A 1 110 ? -14.950 6.894 5.737 1.00 75.56 110 PRO A O 1
ATOM 870 N N . TRP A 1 111 ? -14.257 6.941 3.608 1.00 74.12 111 TRP A N 1
ATOM 871 C CA . TRP A 1 111 ? -12.841 6.712 3.936 1.00 74.12 111 TRP A CA 1
ATOM 872 C C . TRP A 1 111 ? -12.276 7.739 4.929 1.00 74.12 111 TRP A C 1
ATOM 874 O O . TRP A 1 111 ? -11.397 7.398 5.709 1.00 74.12 111 TRP A O 1
ATOM 884 N N . SER A 1 112 ? -12.795 8.971 4.960 1.00 75.44 112 SER A N 1
ATOM 885 C CA . SER A 1 112 ? -12.395 10.004 5.928 1.00 75.44 112 SER A CA 1
ATOM 886 C C . SER A 1 112 ? -12.610 9.590 7.387 1.00 75.44 112 SER A C 1
ATOM 888 O O . SER A 1 112 ? -11.810 9.962 8.244 1.00 75.44 112 SER A O 1
ATOM 890 N N . ALA A 1 113 ? -13.648 8.797 7.660 1.00 73.31 113 ALA A N 1
ATOM 891 C CA . ALA A 1 113 ? -14.011 8.355 9.003 1.00 73.31 113 ALA A CA 1
ATOM 892 C C . ALA A 1 113 ? -13.263 7.083 9.444 1.00 73.31 113 ALA A C 1
ATOM 894 O O . ALA A 1 113 ? -13.233 6.768 10.628 1.00 73.31 113 ALA A O 1
ATOM 895 N N . ILE A 1 114 ? -12.608 6.369 8.520 1.00 73.75 114 ILE A N 1
ATOM 896 C CA . ILE A 1 114 ? -11.941 5.088 8.798 1.00 73.75 114 ILE A CA 1
ATOM 897 C C . ILE A 1 114 ? -10.622 5.242 9.592 1.00 73.75 114 ILE A C 1
ATOM 899 O O . ILE A 1 114 ? -10.490 4.601 10.635 1.00 73.75 114 ILE A O 1
ATOM 903 N N . PRO A 1 115 ? -9.641 6.081 9.189 1.00 76.75 115 PRO A N 1
ATOM 904 C CA . PRO A 1 115 ? -8.382 6.255 9.917 1.00 76.75 115 PRO A CA 1
ATOM 905 C C . PRO A 1 115 ? -8.497 6.561 11.424 1.00 76.75 115 PRO A C 1
ATOM 907 O O . PRO A 1 115 ? -7.711 5.994 12.186 1.00 76.75 115 PRO A O 1
ATOM 910 N N . PRO A 1 116 ? -9.426 7.415 11.910 1.00 75.31 116 PRO A N 1
ATOM 911 C CA . PRO A 1 116 ? -9.532 7.684 13.346 1.00 75.31 116 PRO A CA 1
ATOM 912 C C . PRO A 1 116 ? -9.992 6.471 14.171 1.00 75.31 116 PRO A C 1
ATOM 914 O O . PRO A 1 116 ? -9.588 6.363 15.329 1.00 75.31 116 PRO A O 1
ATOM 917 N N . VAL A 1 117 ? -10.734 5.519 13.590 1.00 77.50 117 VAL A N 1
ATOM 918 C CA . VAL A 1 117 ? -11.131 4.275 14.279 1.00 77.50 117 VAL A CA 1
ATOM 919 C C . VAL A 1 117 ? -9.917 3.452 14.691 1.00 77.50 117 VAL A C 1
ATOM 921 O O . VAL A 1 117 ? -9.861 2.960 15.814 1.00 77.50 117 VAL A O 1
ATOM 924 N N . PHE A 1 118 ? -8.897 3.358 13.833 1.00 73.81 118 PHE A N 1
ATOM 925 C CA . PHE A 1 118 ? -7.659 2.639 14.152 1.00 73.81 118 PHE A CA 1
ATOM 926 C C . PHE A 1 118 ? -6.944 3.231 15.373 1.00 73.81 118 PHE A C 1
ATOM 928 O O . PHE A 1 118 ? -6.421 2.486 16.201 1.00 73.81 118 PHE A O 1
ATOM 935 N N . ARG A 1 119 ? -6.957 4.563 15.525 1.00 72.25 119 ARG A N 1
ATOM 936 C CA . ARG A 1 119 ? -6.408 5.233 16.715 1.00 72.25 119 ARG A CA 1
ATOM 937 C C . ARG A 1 119 ? -7.225 4.890 17.963 1.00 72.25 119 ARG A C 1
ATOM 939 O O . ARG A 1 119 ? -6.649 4.506 18.973 1.00 72.25 119 ARG A O 1
ATOM 946 N N . GLN A 1 120 ? -8.550 4.977 17.875 1.00 73.75 120 GLN A N 1
ATOM 947 C CA . GLN A 1 120 ? -9.456 4.670 18.987 1.00 73.75 120 GLN A CA 1
ATOM 948 C C . GLN A 1 120 ? -9.396 3.200 19.432 1.00 73.75 120 GLN A C 1
ATOM 950 O O . GLN A 1 120 ? -9.602 2.909 20.612 1.00 73.75 120 GLN A O 1
ATOM 955 N N . LEU A 1 121 ? -9.122 2.279 18.502 1.00 74.62 121 LEU A N 1
ATOM 956 C CA . LEU A 1 121 ? -8.876 0.864 18.790 1.00 74.62 121 LEU A CA 1
ATOM 957 C C . LEU A 1 121 ? -7.532 0.655 19.491 1.00 74.62 121 LEU A C 1
ATOM 959 O O . LEU A 1 121 ? -7.469 -0.088 20.470 1.00 74.62 121 LEU A O 1
ATOM 963 N N . ALA A 1 122 ? -6.485 1.356 19.047 1.00 68.88 122 ALA A N 1
ATOM 964 C CA . ALA A 1 122 ? -5.172 1.313 19.684 1.00 68.88 122 ALA A CA 1
ATOM 965 C C . ALA A 1 122 ? -5.205 1.845 21.130 1.00 68.88 122 ALA A C 1
ATOM 967 O O . ALA A 1 122 ? -4.591 1.244 22.006 1.00 68.88 122 ALA A O 1
ATOM 968 N N . GLU A 1 123 ? -5.969 2.913 21.393 1.00 70.88 123 GLU A N 1
ATOM 969 C CA . GLU A 1 123 ? -6.197 3.461 22.743 1.00 70.88 123 GLU A CA 1
ATOM 970 C C . GLU A 1 123 ? -6.929 2.475 23.672 1.00 70.88 123 GLU A C 1
ATOM 972 O O . GLU A 1 123 ? -6.676 2.449 24.872 1.00 70.88 123 GLU A O 1
ATOM 977 N N . ARG A 1 124 ? -7.810 1.632 23.120 1.00 68.50 124 ARG A N 1
ATOM 978 C CA . ARG A 1 124 ? -8.570 0.600 23.854 1.00 68.50 124 ARG A CA 1
ATOM 979 C C . ARG A 1 124 ? -7.861 -0.761 23.895 1.00 68.50 124 ARG A C 1
ATOM 981 O O . ARG A 1 124 ? -8.500 -1.770 24.182 1.00 68.50 124 ARG A O 1
ATOM 988 N N . GLN A 1 125 ? -6.567 -0.800 23.561 1.00 61.53 125 GLN A N 1
ATOM 989 C CA . GLN A 1 125 ? -5.726 -2.006 23.531 1.00 61.53 125 GLN A CA 1
ATOM 990 C C . GLN A 1 125 ? -6.241 -3.153 22.637 1.00 61.53 125 GLN A C 1
ATOM 992 O O . GLN A 1 125 ? -5.838 -4.306 22.806 1.00 61.53 125 GLN A O 1
ATOM 997 N N . MET A 1 126 ? -7.079 -2.853 21.644 1.00 66.69 126 MET A N 1
ATOM 998 C CA . MET A 1 126 ? -7.517 -3.840 20.658 1.00 66.69 126 MET A CA 1
ATOM 999 C C . MET A 1 126 ? -6.534 -3.862 19.485 1.00 66.69 126 MET A C 1
ATOM 1001 O O . MET A 1 126 ? -6.274 -2.838 18.848 1.00 66.69 126 MET A O 1
ATOM 1005 N N . ARG A 1 127 ? -5.955 -5.031 19.202 1.00 65.62 127 ARG A N 1
ATOM 1006 C CA . ARG A 1 127 ? -5.138 -5.285 18.013 1.00 65.62 127 ARG A CA 1
ATOM 1007 C C . ARG A 1 127 ? -6.052 -5.701 16.867 1.00 65.62 127 ARG A C 1
ATOM 1009 O O . ARG A 1 127 ? -7.007 -6.440 17.062 1.00 65.62 127 ARG A O 1
ATOM 1016 N N . ILE A 1 128 ? -5.761 -5.219 15.665 1.00 66.50 128 ILE A N 1
ATOM 1017 C CA . ILE A 1 128 ? -6.477 -5.627 14.455 1.00 66.50 128 ILE A CA 1
ATOM 1018 C C . ILE A 1 128 ? -5.648 -6.718 13.797 1.00 66.50 128 ILE A C 1
ATOM 1020 O O . ILE A 1 128 ? -4.533 -6.456 13.343 1.00 66.50 128 ILE A O 1
ATOM 1024 N N . THR A 1 129 ? -6.183 -7.930 13.760 1.00 65.38 129 THR A N 1
ATOM 1025 C CA . THR A 1 129 ? -5.492 -9.092 13.189 1.00 65.38 129 THR A CA 1
ATOM 1026 C C . THR A 1 129 ? -5.770 -9.192 11.696 1.00 65.38 129 THR A C 1
ATOM 1028 O O . THR A 1 129 ? -4.889 -9.551 10.916 1.00 65.38 129 THR A O 1
ATOM 1031 N N . GLN A 1 130 ? -6.975 -8.805 11.271 1.00 67.56 130 GLN A N 1
ATOM 1032 C CA . GLN A 1 130 ? -7.366 -8.766 9.865 1.00 67.56 130 GLN A CA 1
ATOM 1033 C C . GLN A 1 130 ? -8.284 -7.575 9.594 1.00 67.56 130 GLN A C 1
ATOM 1035 O O . GLN A 1 130 ? -9.093 -7.200 10.439 1.00 67.56 130 GLN A O 1
ATOM 1040 N N . PHE A 1 131 ? -8.170 -6.987 8.404 1.00 75.31 131 PHE A N 1
ATOM 1041 C CA . PHE A 1 131 ? -9.123 -5.998 7.915 1.00 75.31 131 PHE A CA 1
ATOM 1042 C C . PHE A 1 131 ? -9.501 -6.306 6.467 1.00 75.31 131 PHE A C 1
ATOM 1044 O O . PHE A 1 131 ? -8.641 -6.637 5.652 1.00 75.31 131 PHE A O 1
ATOM 1051 N N . THR A 1 132 ? -10.784 -6.171 6.153 1.00 75.25 132 THR A N 1
ATOM 1052 C CA . THR A 1 132 ? -11.322 -6.269 4.793 1.00 75.25 132 THR A CA 1
ATOM 1053 C C . THR A 1 132 ? -12.022 -4.962 4.462 1.00 75.25 132 THR A C 1
ATOM 1055 O O . THR A 1 132 ? -12.719 -4.403 5.307 1.00 75.25 132 THR A O 1
ATOM 1058 N N . LEU A 1 133 ? -11.792 -4.445 3.258 1.00 78.31 133 LEU A N 1
ATOM 1059 C CA . LEU A 1 133 ? -12.381 -3.207 2.757 1.00 78.31 133 LEU A CA 1
ATOM 1060 C C . LEU A 1 133 ? -13.179 -3.539 1.502 1.00 78.31 133 LEU A C 1
ATOM 1062 O O . LEU A 1 133 ? -12.589 -3.814 0.459 1.00 78.31 133 LEU A O 1
ATOM 1066 N N . ASP A 1 134 ? -14.500 -3.474 1.612 1.00 76.31 134 ASP A N 1
ATOM 1067 C CA . ASP A 1 134 ? -15.418 -3.705 0.506 1.00 76.31 134 ASP A CA 1
ATOM 1068 C C . ASP A 1 134 ? -16.101 -2.391 0.096 1.00 76.31 134 ASP A C 1
ATOM 1070 O O . ASP A 1 134 ? -16.634 -1.668 0.951 1.00 76.31 134 ASP A O 1
ATOM 1074 N N . PRO A 1 135 ? -16.101 -2.041 -1.203 1.00 73.44 135 PRO A N 1
ATOM 1075 C CA . PRO A 1 135 ? -16.892 -0.925 -1.699 1.00 73.44 135 PRO A CA 1
ATOM 1076 C C . PRO A 1 135 ? -18.383 -1.291 -1.623 1.00 73.44 135 PRO A C 1
ATOM 1078 O O . PRO A 1 135 ? -18.831 -2.244 -2.253 1.00 73.44 135 PRO A O 1
ATOM 1081 N N . ASP A 1 136 ? -19.153 -0.535 -0.842 1.00 69.56 136 ASP A N 1
ATOM 1082 C CA . ASP A 1 136 ? -20.604 -0.677 -0.680 1.00 69.56 136 ASP A CA 1
ATOM 1083 C C . ASP A 1 136 ? -21.299 0.513 -1.379 1.00 69.56 136 ASP A C 1
ATOM 1085 O O . ASP A 1 136 ? -20.713 1.583 -1.550 1.00 69.56 136 ASP A O 1
ATOM 1089 N N . GLU A 1 137 ? -22.558 0.357 -1.789 1.00 59.22 137 GLU A N 1
ATOM 1090 C CA . GLU A 1 137 ? -23.275 1.279 -2.692 1.00 59.22 137 GLU A CA 1
ATOM 1091 C C . GLU A 1 137 ? -23.374 2.729 -2.177 1.00 59.22 137 GLU A C 1
ATOM 1093 O O . GLU A 1 137 ? -23.639 3.645 -2.948 1.00 59.22 137 GLU A O 1
ATOM 1098 N N . ASN A 1 138 ? -23.130 2.948 -0.880 1.00 59.28 138 ASN A N 1
ATOM 1099 C CA . ASN A 1 138 ? -23.204 4.253 -0.218 1.00 59.28 138 ASN A CA 1
ATOM 1100 C C . ASN A 1 138 ? -22.012 4.537 0.727 1.00 59.28 138 ASN A C 1
ATOM 1102 O O . ASN A 1 138 ? -22.127 5.359 1.634 1.00 59.28 138 ASN A O 1
ATOM 1106 N N . GLY A 1 139 ? -20.881 3.836 0.575 1.00 67.69 139 GLY A N 1
ATOM 1107 C CA . GLY A 1 139 ? -19.687 4.043 1.408 1.00 67.69 139 GLY A CA 1
ATOM 1108 C C . GLY A 1 139 ? -18.701 2.877 1.364 1.00 67.69 139 GLY A C 1
ATOM 1109 O O . GLY A 1 139 ? -18.947 1.874 0.707 1.00 67.69 139 GLY A O 1
ATOM 1110 N N . LEU A 1 140 ? -17.582 2.976 2.081 1.00 73.50 140 LEU A N 1
ATOM 1111 C CA . LEU A 1 140 ? -16.717 1.819 2.300 1.00 73.50 140 LEU A CA 1
ATOM 1112 C C . LEU A 1 140 ? -17.225 1.035 3.506 1.00 73.50 140 LEU A C 1
ATOM 1114 O O . LEU A 1 140 ? -17.432 1.595 4.586 1.00 73.50 140 LEU A O 1
ATOM 1118 N N . ARG A 1 141 ? -17.408 -0.269 3.321 1.00 76.12 141 ARG A N 1
ATOM 1119 C CA . ARG A 1 141 ? -17.589 -1.206 4.421 1.00 76.12 141 ARG A CA 1
ATOM 1120 C C . ARG A 1 141 ? -16.217 -1.725 4.820 1.00 76.12 141 ARG A C 1
ATOM 1122 O O . ARG A 1 141 ? -15.503 -2.289 3.998 1.00 76.12 141 ARG A O 1
ATOM 1129 N N . ILE A 1 142 ? -15.849 -1.516 6.073 1.00 75.56 142 ILE A N 1
ATOM 1130 C CA . ILE A 1 142 ? -14.644 -2.074 6.665 1.00 75.56 142 ILE A CA 1
ATOM 1131 C C . ILE A 1 142 ? -15.033 -3.133 7.689 1.00 75.56 142 ILE A C 1
ATOM 1133 O O . ILE A 1 142 ? -15.770 -2.852 8.628 1.00 75.56 142 ILE A O 1
ATOM 1137 N N . THR A 1 143 ? -14.530 -4.344 7.507 1.00 75.19 143 THR A N 1
ATOM 1138 C CA . THR A 1 143 ? -14.676 -5.446 8.455 1.00 75.19 143 THR A CA 1
ATOM 1139 C C . THR A 1 143 ? -13.340 -5.652 9.148 1.00 75.19 143 THR A C 1
ATOM 1141 O O . THR A 1 143 ? -12.347 -5.962 8.494 1.00 75.19 143 THR A O 1
ATOM 1144 N N . LEU A 1 144 ? -13.298 -5.435 10.457 1.00 75.50 144 LEU A N 1
ATOM 1145 C CA . LEU A 1 144 ? -12.113 -5.503 11.304 1.00 75.50 144 LEU A CA 1
ATOM 1146 C C . LEU A 1 144 ? -12.233 -6.723 12.217 1.00 75.50 144 LEU A C 1
ATOM 1148 O O . LEU A 1 144 ? -13.165 -6.803 13.010 1.00 75.50 144 LEU A O 1
ATOM 1152 N N . LEU A 1 145 ? -11.282 -7.648 12.144 1.00 72.62 145 LEU A N 1
ATOM 1153 C CA . LEU A 1 145 ? -11.131 -8.699 13.143 1.00 72.62 145 LEU A CA 1
ATOM 1154 C C . LEU A 1 145 ? -10.246 -8.170 14.271 1.00 72.62 145 LEU A C 1
ATOM 1156 O O . LEU A 1 145 ? -9.073 -7.851 14.047 1.00 72.62 145 LEU A O 1
ATOM 1160 N N . LEU A 1 146 ? -10.828 -8.049 15.459 1.00 70.75 146 LEU A N 1
ATOM 1161 C CA . LEU A 1 146 ? -10.199 -7.516 16.658 1.00 70.75 146 LEU A CA 1
ATOM 1162 C C . LEU A 1 146 ? -9.763 -8.658 17.581 1.00 70.75 146 LEU A C 1
ATOM 1164 O O . LEU A 1 146 ? -10.496 -9.620 17.803 1.00 70.75 146 LEU A O 1
ATOM 1168 N N . GLU A 1 147 ? -8.574 -8.511 18.150 1.00 69.69 147 GLU A N 1
ATOM 1169 C CA . GLU A 1 147 ? -7.963 -9.408 19.127 1.00 69.69 147 GLU A CA 1
ATOM 1170 C C . GLU A 1 147 ? -7.439 -8.555 20.291 1.00 69.69 147 GLU A C 1
ATOM 1172 O O . GLU A 1 147 ? -6.817 -7.507 20.094 1.00 69.69 147 GLU A O 1
ATOM 1177 N N . ARG A 1 148 ? -7.717 -8.959 21.525 1.00 62.09 148 ARG A N 1
ATOM 1178 C CA . ARG A 1 148 ? -7.286 -8.273 22.737 1.00 62.09 148 ARG A CA 1
ATOM 1179 C C . ARG A 1 148 ? -5.807 -8.567 22.939 1.00 62.09 148 ARG A C 1
ATOM 1181 O O . ARG A 1 148 ? -5.379 -9.709 22.879 1.00 62.09 148 ARG A O 1
ATOM 1188 N N . LEU A 1 149 ? -5.016 -7.535 23.214 1.00 56.34 149 LEU A N 1
ATOM 1189 C CA . LEU A 1 149 ? -3.561 -7.671 23.340 1.00 56.34 149 LEU A CA 1
ATOM 1190 C C . LEU A 1 149 ? -3.096 -8.444 24.602 1.00 56.34 149 LEU A C 1
ATOM 1192 O O . LEU A 1 149 ? -1.897 -8.534 24.824 1.00 56.34 149 LEU A O 1
ATOM 1196 N N . ASN A 1 150 ? -4.001 -8.966 25.439 1.00 51.97 150 ASN A N 1
ATOM 1197 C CA . ASN A 1 150 ? -3.697 -9.384 26.816 1.00 51.97 150 ASN A CA 1
ATOM 1198 C C . ASN A 1 150 ? -3.762 -10.901 27.091 1.00 51.97 150 ASN A C 1
ATOM 1200 O O . ASN A 1 150 ? -3.990 -11.285 28.233 1.00 51.97 150 ASN A O 1
ATOM 1204 N N . ASP A 1 151 ? -3.552 -11.765 26.100 1.00 43.41 151 ASP A N 1
ATOM 1205 C CA . ASP A 1 151 ? -3.369 -13.201 26.364 1.00 43.41 151 ASP A CA 1
ATOM 1206 C C . ASP A 1 151 ? -1.926 -13.622 26.036 1.00 43.41 151 ASP A C 1
ATOM 1208 O O . ASP A 1 151 ? -1.581 -13.979 24.906 1.00 43.41 151 ASP A O 1
ATOM 1212 N N . GLY A 1 152 ? -1.074 -13.516 27.065 1.00 36.94 152 GLY A N 1
ATOM 1213 C CA . GLY A 1 152 ? 0.333 -13.924 27.110 1.00 36.94 152 GLY A CA 1
ATOM 1214 C C . GLY A 1 152 ? 0.965 -13.654 28.469 1.00 36.94 152 GLY A C 1
ATOM 1215 O O . GLY A 1 152 ? 1.487 -12.533 28.640 1.00 36.94 152 GLY A O 1
#

Radius of gyration: 33.47 Å; chains: 1; bounding box: 65×26×94 Å

Foldseek 3Di:
DCVVVVVVVVDDPVVVVVVVVVVVVVVVVVVCVVPDDPPVCPVVVVVVVVVVVVVVVVVVVVVVVVLVVVLVVLPVPQDADDLCVLPDPFKAFPDFDDDPFGGKTKIWGAPVSPVVVVVVCVSNQWDFPDWDWDDDPHGIIIITGTGHPPDD

pLDDT: mean 71.85, std 11.41, range [36.94, 95.0]

Secondary structure (DSSP, 8-state):
--HHHHHHHHS-HHHHHHHHHHHHHHHHHHHHHHHS--THHHHHHHHHHHHHHHHHHHHHHHHHHHHHHHHHHHGGG-PPP-GGGG--TT-EEEEEE--TTS-EEEEEE-GGGHHHHHHHHHHTTEEEEEEEEEEETTEEEEEEEEEETT--

Organism: Escherichia fergusonii (NCBI:txid564)

Sequence (152 aa):
MNTFFDFWCATSPRLRLICWGLWVIALCGLSRIALSPPVENGRDAQSRLHQANLLQWRTLHKIAGSADEQRLVSDDNALPFSPFDFQQAEMQLVSWQPSAEGGELALKGPWSAIPPVFRQLAERQMRITQFTLDPDENGLRITLLLERLNDG